Protein AF-A0A433P646-F1 (afdb_monomer)

InterPro domains:
  IPR001185 Large-conductance mechanosensitive channel [PR01264] (49-63)
  IPR001185 Large-conductance mechanosensitive channel [PR01264] (137-145)
  IPR001185 Large-conductance mechanosensitive channel [PR01264] (146-150)
  IPR001185 Large-conductance mechanosensitive channel [TIGR00220] (46-150)
  IPR019823 Large-conductance mechanosensitive channel, conserved site [PS01327] (56-69)
  IPR036019 Large-conductance mechanosensitive channel MscL [G3DSA:1.10.1200.120] (46-150)
  IPR036019 Large-conductance mechanosensitive channel MscL [SSF81330] (56-150)
  IPR037673 Large-conductance mechanosensitive channel/anditomin synthesis protein L [PF01741] (46-150)
  IPR037673 Large-conductance mechanosensitive channel/anditomin synthesis protein L [PTHR30266] (38-150)

Secondary structure (DSSP, 8-state):
---------PPPHHHHHHHHHHHHHHHHHHHHHHTTSPP------HHHHHHHHHTSHHHHHHHHHHHHHHHHHHHHHHIIIIIIHHHHHHHHSS-GGG--EEEE--SSPSP--SHHHHHHTT-EEE-HHHHHHHHHHHHHHHHHHHHHH-

Mean predicted aligned error: 16.98 Å

Radius of gyration: 41.99 Å; Cα contacts (8 Å, |Δi|>4): 86; chains: 1; bounding box: 77×84×89 Å

pLDDT: mean 72.98, std 12.41, range [49.84, 94.75]

Sequence (150 aa):
MTDGDRPLTSPSETTINNDTNNRLAIAQERMARVSNTAPIKKVEGFWSDFKAFINRGNVIDLAVGVIIGGAFGAITNSAVQDMLMPFVGLATGTQFEEALFVLRNGTPPPPYTTRDQAKEAGAVTVNWGNFIQQIVNFLLISLVLFFVIK

Solvent-accessible surface area (backbone atoms only — not comparable to full-atom values): 8758 Å² total; per-residue (Å²): 141,79,92,82,81,78,80,82,73,71,78,52,68,70,59,54,50,53,54,47,54,53,48,50,54,54,46,50,56,50,48,59,56,57,71,66,58,75,79,80,76,74,78,72,50,71,70,53,56,48,50,58,50,53,69,36,62,76,50,45,56,51,51,51,51,52,54,51,50,52,54,51,48,50,54,44,45,48,50,38,58,71,60,44,41,58,59,50,37,69,75,60,77,56,64,48,53,59,45,58,49,70,80,37,85,25,66,73,69,81,86,62,85,40,67,64,55,31,53,73,23,63,24,48,58,50,51,60,18,41,55,54,42,52,52,51,50,52,53,49,39,54,51,50,52,52,62,74,77,101

Organism: NCBI:txid994334

Foldseek 3Di:
DDDDDPDPPPPPPVVVVVVVVVVVVVVVVVVVVVVPDDDDPPPPDPVNVVVVVCVPPVNVVVVVCVVVVVVVLVVLLCCCVVPVVVVVCVVVVHQLQLPKAFPAAFPPGDDPSHPVSCVVSVTDIDRVSVVVNVVVSVVSSVVVVVVVVD

Structure (mmCIF, N/CA/C/O backbone):
data_AF-A0A433P646-F1
#
_entry.id   AF-A0A433P646-F1
#
loop_
_atom_site.group_PDB
_atom_site.id
_atom_site.type_symbol
_atom_site.label_atom_id
_atom_site.label_alt_id
_atom_site.label_comp_id
_atom_site.label_asym_id
_atom_site.label_entity_id
_atom_site.label_seq_id
_atom_site.pdbx_PDB_ins_code
_atom_site.Cartn_x
_atom_site.Cartn_y
_atom_site.Cartn_z
_atom_site.occupancy
_atom_site.B_iso_or_equiv
_atom_site.auth_seq_id
_atom_site.auth_comp_id
_atom_site.auth_asym_id
_atom_site.auth_atom_id
_atom_site.pdbx_PDB_model_num
ATOM 1 N N . MET A 1 1 ? 49.760 62.224 -54.459 1.00 57.38 1 MET A N 1
ATOM 2 C CA . MET A 1 1 ? 48.697 61.276 -54.056 1.00 57.38 1 MET A CA 1
ATOM 3 C C . MET A 1 1 ? 47.937 60.945 -55.330 1.00 57.38 1 MET A C 1
ATOM 5 O O . MET A 1 1 ? 47.520 61.892 -55.967 1.00 57.38 1 MET A O 1
ATOM 9 N N . THR A 1 2 ? 47.827 59.734 -55.860 1.00 56.28 2 THR A N 1
ATOM 10 C CA . THR A 1 2 ? 47.766 58.379 -55.295 1.00 56.28 2 THR A CA 1
ATOM 11 C C . THR A 1 2 ? 47.875 57.392 -56.465 1.00 56.28 2 THR A C 1
ATOM 13 O O . THR A 1 2 ? 47.304 57.666 -57.512 1.00 56.28 2 THR A O 1
ATOM 16 N N . ASP A 1 3 ? 48.608 56.298 -56.243 1.00 66.00 3 ASP A N 1
ATOM 17 C CA . ASP A 1 3 ? 48.518 54.963 -56.870 1.00 66.00 3 ASP A CA 1
ATOM 18 C C . ASP A 1 3 ? 48.151 54.889 -58.370 1.00 66.00 3 ASP A C 1
ATOM 20 O O . ASP A 1 3 ? 46.988 54.984 -58.748 1.00 66.00 3 ASP A O 1
ATOM 24 N N . GLY A 1 4 ? 49.152 54.674 -59.229 1.00 60.91 4 GLY A N 1
ATOM 25 C CA . GLY A 1 4 ? 48.959 54.456 -60.663 1.00 60.91 4 GLY A CA 1
ATOM 26 C C . GLY A 1 4 ? 49.948 53.426 -61.193 1.00 60.91 4 GLY A C 1
ATOM 27 O O . GLY A 1 4 ? 51.142 53.701 -61.274 1.00 60.91 4 GLY A O 1
ATOM 28 N N . ASP A 1 5 ? 49.415 52.254 -61.526 1.00 60.75 5 ASP A N 1
ATOM 29 C CA . ASP A 1 5 ? 50.015 51.191 -62.333 1.00 60.75 5 ASP A CA 1
ATOM 30 C C . ASP A 1 5 ? 51.289 50.527 -61.802 1.00 60.75 5 ASP A C 1
ATOM 32 O O . ASP A 1 5 ? 52.379 50.608 -62.371 1.00 60.75 5 ASP A O 1
ATOM 36 N N . ARG A 1 6 ? 51.107 49.694 -60.769 1.00 67.44 6 ARG A N 1
ATOM 37 C CA . ARG A 1 6 ? 51.902 48.462 -60.700 1.00 67.44 6 ARG A CA 1
ATOM 38 C C . ARG A 1 6 ? 51.374 47.525 -61.791 1.00 67.44 6 ARG A C 1
ATOM 40 O O . ARG A 1 6 ? 50.183 47.212 -61.748 1.00 67.44 6 ARG A O 1
ATOM 47 N N . PRO A 1 7 ? 52.197 47.057 -62.745 1.00 59.81 7 PRO A N 1
ATOM 48 C CA . PRO A 1 7 ? 51.744 46.060 -63.700 1.00 59.81 7 PRO A CA 1
ATOM 49 C C . PRO A 1 7 ? 51.276 44.834 -62.917 1.00 59.81 7 PRO A C 1
ATOM 51 O O . PRO A 1 7 ? 52.032 44.268 -62.124 1.00 59.81 7 PRO A O 1
ATOM 54 N N . LEU A 1 8 ? 50.012 44.455 -63.114 1.00 55.06 8 LEU A N 1
ATOM 55 C CA . LEU A 1 8 ? 49.472 43.188 -62.643 1.00 55.06 8 LEU A CA 1
ATOM 56 C C . LEU A 1 8 ? 50.212 42.091 -63.408 1.00 55.06 8 LEU A C 1
ATOM 58 O O . LEU A 1 8 ? 49.787 41.663 -64.480 1.00 55.06 8 LEU A O 1
ATOM 62 N N . THR A 1 9 ? 51.366 41.672 -62.897 1.00 61.75 9 THR A N 1
ATOM 63 C CA . THR A 1 9 ? 52.011 40.461 -63.376 1.00 61.75 9 THR A CA 1
ATOM 64 C C . THR A 1 9 ? 51.074 39.323 -63.010 1.00 61.75 9 THR A C 1
ATOM 66 O O . THR A 1 9 ? 50.967 38.920 -61.851 1.00 61.75 9 THR A O 1
ATOM 69 N N . SER A 1 10 ? 50.316 38.859 -64.007 1.00 62.47 10 SER A N 1
ATOM 70 C CA . SER A 1 10 ? 49.524 37.642 -63.886 1.00 62.47 10 SER A CA 1
ATOM 71 C C . SER A 1 10 ? 50.443 36.565 -63.308 1.00 62.47 10 SER A C 1
ATOM 73 O O . SER A 1 10 ? 51.530 36.365 -63.863 1.00 62.47 10 SER A O 1
ATOM 75 N N . PRO A 1 11 ? 50.070 35.911 -62.194 1.00 62.53 11 PRO A N 1
ATOM 76 C CA . PRO A 1 11 ? 50.898 34.872 -61.607 1.00 62.53 11 PRO A CA 1
ATOM 77 C C . PRO A 1 11 ? 51.226 33.847 -62.693 1.00 62.53 11 PRO A C 1
ATOM 79 O O . PRO A 1 11 ? 50.329 33.383 -63.398 1.00 62.53 11 PRO A O 1
ATOM 82 N N . SER A 1 12 ? 52.513 33.550 -62.881 1.00 63.53 12 SER A N 1
ATOM 83 C CA . SER A 1 12 ? 52.938 32.575 -63.882 1.00 63.53 12 SER A CA 1
ATOM 84 C C . SER A 1 12 ? 52.281 31.224 -63.590 1.00 63.53 12 SER A C 1
ATOM 86 O O . SER A 1 12 ? 52.203 30.800 -62.436 1.00 63.53 12 SER A O 1
ATOM 88 N N . GLU A 1 13 ? 51.810 30.545 -64.635 1.00 60.94 13 GLU A N 1
ATOM 89 C CA . GLU A 1 13 ? 51.068 29.276 -64.563 1.00 60.94 13 GLU A CA 1
ATOM 90 C C . GLU A 1 13 ? 51.807 28.208 -63.731 1.00 60.94 13 GLU A C 1
ATOM 92 O O . GLU A 1 13 ? 51.203 27.461 -62.966 1.00 60.94 13 GLU A O 1
ATOM 97 N N . THR A 1 14 ? 53.143 28.224 -63.758 1.00 60.53 14 THR A N 1
ATOM 98 C CA . THR A 1 14 ? 54.017 27.377 -62.932 1.00 60.53 14 THR A CA 1
ATOM 99 C C . THR A 1 14 ? 53.889 27.641 -61.425 1.00 60.53 14 THR A C 1
ATOM 101 O O . THR A 1 14 ? 53.935 26.700 -60.632 1.00 60.53 14 THR A O 1
ATOM 104 N N . THR A 1 15 ? 53.697 28.898 -61.011 1.00 60.78 15 THR A N 1
ATOM 105 C CA . THR A 1 15 ? 53.471 29.267 -59.600 1.00 60.78 15 THR A CA 1
ATOM 106 C C . THR A 1 15 ? 52.087 28.801 -59.144 1.00 60.78 15 THR A C 1
ATOM 108 O O . THR A 1 15 ? 51.953 28.226 -58.066 1.00 60.78 15 THR A O 1
ATOM 111 N N . ILE A 1 16 ? 51.073 28.942 -60.008 1.00 62.09 16 ILE A N 1
ATOM 112 C CA . ILE A 1 16 ? 49.706 28.473 -59.731 1.00 62.09 16 ILE A CA 1
ATOM 113 C C . ILE A 1 16 ? 49.651 26.943 -59.615 1.00 62.09 16 ILE A C 1
ATOM 115 O O . ILE A 1 16 ? 48.986 26.419 -58.719 1.00 62.09 16 ILE A O 1
ATOM 119 N N . ASN A 1 17 ? 50.382 26.215 -60.461 1.00 65.31 17 ASN A N 1
ATOM 120 C CA . ASN A 1 17 ? 50.405 24.751 -60.439 1.00 65.31 17 ASN A CA 1
ATOM 121 C C . ASN A 1 17 ? 51.094 24.195 -59.183 1.00 65.31 17 ASN A C 1
ATOM 123 O O . ASN A 1 17 ? 50.578 23.265 -58.563 1.00 65.31 17 ASN A O 1
ATOM 127 N N . ASN A 1 18 ? 52.209 24.792 -58.752 1.00 70.69 18 ASN A N 1
ATOM 128 C CA . ASN A 1 18 ? 52.907 24.368 -57.533 1.00 70.69 18 ASN A CA 1
ATOM 129 C C . ASN A 1 18 ? 52.094 24.658 -56.262 1.00 70.69 18 ASN A C 1
ATOM 131 O O . ASN A 1 18 ? 52.002 23.797 -55.383 1.00 70.69 18 ASN A O 1
ATOM 135 N N . ASP A 1 19 ? 51.438 25.818 -56.191 1.00 75.50 19 ASP A N 1
ATOM 136 C CA . ASP A 1 19 ? 50.545 26.155 -55.080 1.00 75.50 19 ASP A CA 1
ATOM 137 C C . ASP A 1 19 ? 49.304 25.262 -55.057 1.00 75.50 19 ASP A C 1
ATOM 139 O O . ASP A 1 19 ? 48.850 24.855 -53.987 1.00 75.50 19 ASP A O 1
ATOM 143 N N . THR A 1 20 ? 48.770 24.906 -56.227 1.00 73.94 20 THR A N 1
ATOM 144 C CA . THR A 1 20 ? 47.624 23.997 -56.335 1.00 73.94 20 THR A CA 1
ATOM 145 C C . THR A 1 20 ? 48.004 22.594 -55.870 1.00 73.94 20 THR A C 1
ATOM 147 O O . THR A 1 20 ? 47.316 22.035 -55.020 1.00 73.94 20 THR A O 1
ATOM 150 N N . ASN A 1 21 ? 49.141 22.054 -56.309 1.00 74.75 21 ASN A N 1
ATOM 151 C CA . ASN A 1 21 ? 49.621 20.735 -55.886 1.00 74.75 21 ASN A CA 1
ATOM 152 C C . ASN A 1 21 ? 49.906 20.668 -54.374 1.00 74.75 21 ASN A C 1
ATOM 154 O O . ASN A 1 21 ? 49.483 19.720 -53.709 1.00 74.75 21 ASN A O 1
ATOM 158 N N . ASN A 1 22 ? 50.528 21.704 -53.800 1.00 81.31 22 ASN A N 1
ATOM 159 C CA . ASN A 1 22 ? 50.757 21.787 -52.352 1.00 81.31 22 ASN A CA 1
ATOM 160 C C . ASN A 1 22 ? 49.446 21.900 -51.564 1.00 81.31 22 ASN A C 1
ATOM 162 O O . ASN A 1 22 ? 49.279 21.261 -50.524 1.00 81.31 22 ASN A O 1
ATOM 166 N N . ARG A 1 23 ? 48.476 22.672 -52.063 1.00 78.06 23 ARG A N 1
ATOM 167 C CA . ARG A 1 23 ? 47.153 22.796 -51.436 1.00 78.06 23 ARG A CA 1
ATOM 168 C C . ARG A 1 23 ? 46.349 21.508 -51.507 1.00 78.06 23 ARG A C 1
ATOM 170 O O . ARG A 1 23 ? 45.662 21.196 -50.540 1.00 78.06 23 ARG A O 1
ATOM 177 N N . LEU A 1 24 ? 46.454 20.754 -52.598 1.00 77.12 24 LEU A N 1
ATOM 178 C CA . LEU A 1 24 ? 45.801 19.454 -52.748 1.00 77.12 24 LEU A CA 1
ATOM 179 C C . LEU A 1 24 ? 46.393 18.420 -51.784 1.00 77.12 24 LEU A C 1
ATOM 181 O O . LEU A 1 24 ? 45.629 17.720 -51.124 1.00 77.12 24 LEU A O 1
ATOM 185 N N . ALA A 1 25 ? 47.717 18.391 -51.611 1.00 80.94 25 ALA A N 1
ATOM 186 C CA . ALA A 1 25 ? 48.371 17.526 -50.628 1.00 80.94 25 ALA A CA 1
ATOM 187 C C . ALA A 1 25 ? 47.949 17.868 -49.185 1.00 80.94 25 ALA A C 1
ATOM 189 O O . ALA A 1 25 ? 47.540 16.991 -48.422 1.00 80.94 25 ALA A O 1
ATOM 190 N N . ILE A 1 26 ? 47.943 19.158 -48.831 1.00 81.19 26 ILE A N 1
ATOM 191 C CA . ILE A 1 26 ? 47.500 19.628 -47.507 1.00 81.19 26 ILE A CA 1
ATOM 192 C C . ILE A 1 26 ? 46.002 19.355 -47.297 1.00 81.19 26 ILE A C 1
ATOM 194 O O . ILE A 1 26 ? 45.574 19.016 -46.193 1.00 81.19 26 ILE A O 1
ATOM 198 N N . ALA A 1 27 ? 45.181 19.494 -48.340 1.00 80.12 27 ALA A N 1
ATOM 199 C CA . ALA A 1 27 ? 43.753 19.202 -48.277 1.00 80.12 27 ALA A CA 1
ATOM 200 C C . ALA A 1 27 ? 43.490 17.702 -48.096 1.00 80.12 27 ALA A C 1
ATOM 202 O O . ALA A 1 27 ? 42.643 17.342 -47.285 1.00 80.12 27 ALA A O 1
ATOM 203 N N . GLN A 1 28 ? 44.231 16.831 -48.783 1.00 78.81 28 GLN A N 1
ATOM 204 C CA . GLN A 1 28 ? 44.139 15.378 -48.618 1.00 78.81 28 GLN A CA 1
ATOM 205 C C . GLN A 1 28 ? 44.555 14.937 -47.212 1.00 78.81 28 GLN A C 1
ATOM 207 O O . GLN A 1 28 ? 43.866 14.123 -46.597 1.00 78.81 28 GLN A O 1
ATOM 212 N N . GLU A 1 29 ? 45.609 15.530 -46.651 1.00 81.00 29 GLU A N 1
ATOM 213 C CA . GLU A 1 29 ? 46.029 15.259 -45.273 1.00 81.00 29 GLU A CA 1
ATOM 214 C C . GLU A 1 29 ? 44.961 15.700 -44.260 1.00 81.00 29 GLU A C 1
ATOM 216 O O . GLU A 1 29 ? 44.637 14.979 -43.312 1.00 81.00 29 GLU A O 1
ATOM 221 N N . ARG A 1 30 ? 44.348 16.867 -44.487 1.00 75.50 30 ARG A N 1
ATOM 222 C CA . ARG A 1 30 ? 43.226 17.351 -43.673 1.00 75.50 30 ARG A CA 1
ATOM 223 C C . ARG A 1 30 ? 41.999 16.458 -43.818 1.00 75.50 30 ARG A C 1
ATOM 225 O O . ARG A 1 30 ? 41.359 16.169 -42.815 1.00 75.50 30 ARG A O 1
ATOM 232 N N . MET A 1 31 ? 41.698 15.972 -45.020 1.00 76.69 31 MET A N 1
ATOM 233 C CA . MET A 1 31 ? 40.583 15.055 -45.266 1.00 76.69 31 MET A CA 1
ATOM 234 C C . MET A 1 31 ? 40.793 13.695 -44.591 1.00 76.69 31 MET A C 1
ATOM 236 O O . MET A 1 31 ? 39.861 13.177 -43.982 1.00 76.69 31 MET A O 1
ATOM 240 N N . ALA A 1 32 ? 42.015 13.157 -44.598 1.00 76.81 32 ALA A N 1
ATOM 241 C CA . ALA A 1 32 ? 42.349 11.934 -43.868 1.00 76.81 32 ALA A CA 1
ATOM 242 C C . ALA A 1 32 ? 42.201 12.109 -42.344 1.00 76.81 32 ALA A C 1
ATOM 244 O O . ALA A 1 32 ? 41.713 11.213 -41.656 1.00 76.81 32 ALA A O 1
ATOM 245 N N . ARG A 1 33 ? 42.550 13.289 -41.809 1.00 72.38 33 ARG A N 1
ATOM 246 C CA . ARG A 1 33 ? 42.348 13.623 -40.387 1.00 72.38 33 ARG A CA 1
ATOM 247 C C . ARG A 1 33 ? 40.872 13.841 -40.034 1.00 72.38 33 ARG A C 1
ATOM 249 O O . ARG A 1 33 ? 40.456 13.456 -38.947 1.00 72.38 33 ARG A O 1
ATOM 256 N N . VAL A 1 34 ? 40.078 14.406 -40.944 1.00 68.88 34 VAL A N 1
ATOM 257 C CA . VAL A 1 34 ? 38.628 14.603 -40.763 1.00 68.88 34 VAL A CA 1
ATOM 258 C C . VAL A 1 34 ? 37.861 13.283 -40.890 1.00 68.88 34 VAL A C 1
ATOM 260 O O . VAL A 1 34 ? 36.901 13.072 -40.164 1.00 68.88 34 VAL A O 1
ATOM 263 N N . SER A 1 35 ? 38.311 12.333 -41.712 1.00 69.50 35 SER A N 1
ATOM 264 C CA . SER A 1 35 ? 37.709 10.991 -41.749 1.00 69.50 35 SER A CA 1
ATOM 265 C C . SER A 1 35 ? 37.860 10.222 -40.427 1.00 69.50 35 SER A C 1
ATOM 267 O O . SER A 1 35 ? 37.119 9.268 -40.207 1.00 69.50 35 SER A O 1
ATOM 269 N N . ASN A 1 36 ? 38.799 10.613 -39.556 1.00 66.56 36 ASN A N 1
ATOM 270 C CA . ASN A 1 36 ? 39.047 9.966 -38.265 1.00 66.56 36 ASN A CA 1
ATOM 271 C C . ASN A 1 36 ? 38.392 10.695 -37.073 1.00 66.56 36 ASN A C 1
ATOM 273 O O . ASN A 1 36 ? 38.714 10.413 -35.918 1.00 66.56 36 ASN A O 1
ATOM 277 N N . THR A 1 37 ? 37.474 11.643 -37.308 1.00 70.00 37 THR A N 1
ATOM 278 C CA . THR A 1 37 ? 36.625 12.152 -36.220 1.00 70.00 37 THR A CA 1
ATOM 279 C C . THR A 1 37 ? 35.587 11.097 -35.842 1.00 70.00 37 THR A C 1
ATOM 281 O O . THR A 1 37 ? 34.825 10.639 -36.690 1.00 70.00 37 THR A O 1
ATOM 284 N N . ALA A 1 38 ? 35.594 10.704 -34.566 1.00 70.69 38 ALA A N 1
ATOM 285 C CA . ALA A 1 38 ? 34.739 9.673 -33.985 1.00 70.69 38 ALA A CA 1
ATOM 286 C C . ALA A 1 38 ? 33.254 9.830 -34.380 1.00 70.69 38 ALA A C 1
ATOM 288 O O . ALA A 1 38 ? 32.767 10.961 -34.476 1.00 70.69 38 ALA A O 1
ATOM 289 N N . PRO A 1 39 ? 32.508 8.722 -34.565 1.00 69.44 39 PRO A N 1
ATOM 290 C CA . PRO A 1 39 ? 31.081 8.796 -34.848 1.00 69.44 39 PRO A CA 1
ATOM 291 C C . PRO A 1 39 ? 30.375 9.567 -33.727 1.00 69.44 39 PRO A C 1
ATOM 293 O O . PRO A 1 39 ? 30.571 9.276 -32.546 1.00 69.44 39 PRO A O 1
ATOM 296 N N . ILE A 1 40 ? 29.557 10.558 -34.096 1.00 65.94 40 ILE A N 1
ATOM 297 C CA . ILE A 1 40 ? 28.711 11.306 -33.160 1.00 65.94 40 ILE A CA 1
ATOM 298 C C . ILE A 1 40 ? 27.878 10.279 -32.384 1.00 65.94 40 ILE A C 1
ATOM 300 O O . ILE A 1 40 ? 27.011 9.620 -32.962 1.00 65.94 40 ILE A O 1
ATOM 304 N N . LYS A 1 41 ? 28.164 10.107 -31.085 1.00 66.56 41 LYS A N 1
ATOM 305 C CA . LYS A 1 41 ? 27.399 9.227 -30.194 1.00 66.56 41 LYS A CA 1
ATOM 306 C C . LYS A 1 41 ? 25.944 9.681 -30.264 1.00 66.56 41 LYS A C 1
ATOM 308 O O . LYS A 1 41 ? 25.617 10.765 -29.784 1.00 66.56 41 LYS A O 1
ATOM 313 N N . LYS A 1 42 ? 25.087 8.878 -30.903 1.00 69.50 42 LYS A N 1
ATOM 314 C CA . LYS A 1 42 ? 23.639 9.097 -30.918 1.00 69.50 42 LYS A CA 1
ATOM 315 C C . LYS A 1 42 ? 23.229 9.265 -29.461 1.00 69.50 42 LYS A C 1
ATOM 317 O O . LYS A 1 42 ? 23.486 8.370 -28.660 1.00 69.50 42 LYS A O 1
ATOM 322 N N . VAL A 1 43 ? 22.682 10.428 -29.111 1.00 67.44 43 VAL A N 1
ATOM 323 C CA . VAL A 1 43 ? 22.091 10.627 -27.789 1.00 67.44 43 VAL A CA 1
ATOM 324 C C . VAL A 1 43 ? 20.958 9.616 -27.723 1.00 67.44 43 VAL A C 1
ATOM 326 O O . VAL A 1 43 ? 19.937 9.768 -28.396 1.00 67.44 43 VAL A O 1
ATOM 329 N N . GLU A 1 44 ? 21.199 8.502 -27.042 1.00 68.88 44 GLU A N 1
ATOM 330 C CA . GLU A 1 44 ? 20.155 7.533 -26.792 1.00 68.88 44 GLU A CA 1
ATOM 331 C C . GLU A 1 44 ? 19.087 8.266 -25.980 1.00 68.88 44 GLU A C 1
ATOM 333 O O . GLU A 1 44 ? 19.383 8.908 -24.977 1.00 68.88 44 GLU A O 1
ATOM 338 N N . GLY A 1 45 ? 17.862 8.322 -26.503 1.00 84.06 45 GLY A N 1
ATOM 339 C CA . GLY A 1 45 ? 16.794 9.060 -25.838 1.00 84.06 45 GLY A CA 1
ATOM 340 C C . GLY A 1 45 ? 16.472 8.434 -24.481 1.00 84.06 45 GLY A C 1
ATOM 341 O O . GLY A 1 45 ? 16.716 7.246 -24.278 1.00 84.06 45 GLY A O 1
ATOM 342 N N . PHE A 1 46 ? 15.830 9.202 -23.598 1.00 87.50 46 PHE A N 1
ATOM 343 C CA . PHE A 1 46 ? 15.385 8.763 -22.266 1.00 87.50 46 PHE A CA 1
ATOM 344 C C . PHE A 1 46 ? 14.733 7.366 -22.251 1.00 87.50 46 PHE A C 1
ATOM 346 O O . PHE A 1 46 ? 14.958 6.582 -21.338 1.00 87.50 46 PHE A O 1
ATOM 353 N N . TRP A 1 47 ? 13.967 7.014 -23.289 1.00 88.38 47 TRP A N 1
ATOM 354 C CA . TRP A 1 47 ? 13.347 5.692 -23.437 1.00 88.38 47 TRP A CA 1
ATOM 355 C C . TRP A 1 47 ? 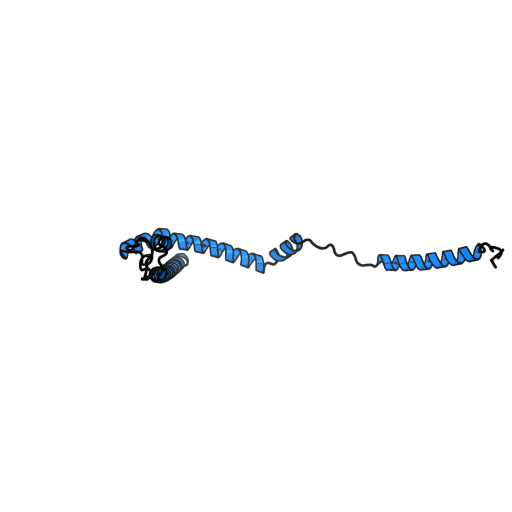14.344 4.529 -23.572 1.00 88.38 47 TRP A C 1
ATOM 357 O O . TRP A 1 47 ? 14.064 3.436 -23.082 1.00 88.38 47 TRP A O 1
ATOM 367 N N . SER A 1 48 ? 15.494 4.746 -24.216 1.00 87.56 48 SER A N 1
ATOM 368 C CA . SER A 1 48 ? 16.574 3.752 -24.307 1.00 87.56 48 SER A CA 1
ATOM 369 C C . SER A 1 48 ? 17.227 3.552 -22.943 1.00 87.56 48 SER A C 1
ATOM 371 O O . SER A 1 48 ? 17.341 2.421 -22.476 1.00 87.56 48 SER A O 1
ATOM 373 N N . ASP A 1 49 ? 17.543 4.654 -22.257 1.00 85.38 49 ASP A N 1
ATOM 374 C CA . ASP A 1 49 ? 18.136 4.634 -20.918 1.00 85.38 49 ASP A CA 1
ATOM 375 C C . ASP A 1 49 ? 17.192 4.003 -19.889 1.00 85.38 49 ASP A C 1
ATOM 377 O O . ASP A 1 49 ? 17.616 3.211 -19.048 1.00 85.38 49 ASP A O 1
ATOM 381 N N . PHE A 1 50 ? 15.892 4.284 -19.985 1.00 87.50 50 PHE A N 1
ATOM 382 C CA . PHE A 1 50 ? 14.867 3.679 -19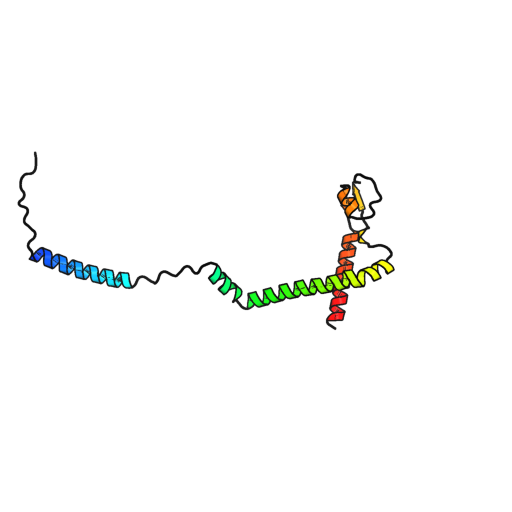.142 1.00 87.50 50 PHE A CA 1
ATOM 383 C C . PHE A 1 50 ? 14.725 2.175 -19.401 1.00 87.50 50 PHE A C 1
ATOM 385 O O . PHE A 1 50 ? 14.668 1.388 -18.456 1.00 87.50 50 PHE A O 1
ATOM 392 N N . LYS A 1 51 ? 14.742 1.746 -20.671 1.00 87.44 51 LYS A N 1
ATOM 393 C CA . LYS A 1 51 ? 14.754 0.318 -21.021 1.00 87.44 51 LYS A CA 1
ATOM 394 C C . LYS A 1 51 ? 16.018 -0.365 -20.497 1.00 87.44 51 LYS A C 1
ATOM 396 O O . LYS A 1 51 ? 15.930 -1.448 -19.927 1.00 87.44 51 LYS A O 1
ATOM 401 N N . ALA A 1 52 ? 17.179 0.274 -20.632 1.00 85.81 52 ALA A N 1
ATOM 402 C CA . ALA A 1 52 ? 18.441 -0.216 -20.086 1.00 85.81 52 ALA A CA 1
ATOM 403 C C . ALA A 1 52 ? 18.440 -0.258 -18.547 1.00 85.81 52 ALA A C 1
ATOM 405 O O . ALA A 1 52 ? 19.073 -1.133 -17.961 1.00 85.81 52 ALA A O 1
ATOM 406 N N . PHE A 1 53 ? 17.722 0.653 -17.887 1.00 85.81 53 PHE A N 1
ATOM 407 C CA . PHE A 1 53 ? 17.543 0.680 -16.437 1.00 85.81 53 PHE A CA 1
ATOM 408 C C . PHE A 1 53 ? 16.629 -0.441 -15.938 1.00 85.81 53 PHE A C 1
ATOM 410 O O . PHE A 1 53 ? 17.021 -1.156 -15.020 1.00 85.81 53 PHE A O 1
ATOM 417 N N . ILE A 1 54 ? 15.459 -0.638 -16.556 1.00 86.38 54 ILE A N 1
ATOM 418 C CA . ILE A 1 54 ? 14.552 -1.741 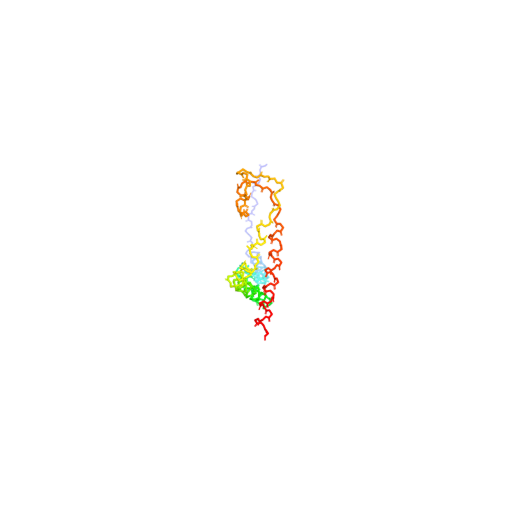-16.206 1.00 86.38 54 ILE A CA 1
ATOM 419 C C . ILE A 1 54 ? 15.221 -3.081 -16.494 1.00 86.38 54 ILE A C 1
ATOM 421 O O . ILE A 1 54 ? 15.165 -3.970 -15.663 1.00 86.38 54 ILE A O 1
ATOM 425 N N . ASN A 1 55 ? 15.937 -3.226 -17.609 1.00 88.00 55 ASN A N 1
ATOM 426 C CA . ASN A 1 55 ? 16.628 -4.478 -17.935 1.00 88.00 55 ASN A CA 1
ATOM 427 C C . ASN A 1 55 ? 17.735 -4.866 -16.934 1.00 88.00 55 ASN A C 1
ATOM 429 O O . ASN A 1 55 ? 18.308 -5.951 -17.045 1.00 88.00 55 ASN A O 1
ATOM 433 N N . ARG A 1 56 ? 18.052 -4.017 -15.949 1.00 84.62 56 ARG A N 1
ATOM 434 C CA . ARG A 1 56 ? 18.865 -4.422 -14.800 1.00 84.62 56 ARG A CA 1
ATOM 435 C C . ARG A 1 56 ? 18.037 -5.403 -13.967 1.00 84.62 56 ARG A C 1
ATOM 437 O O . ARG A 1 56 ? 17.113 -4.986 -13.280 1.00 84.62 56 ARG A O 1
ATOM 444 N N . GLY A 1 57 ? 18.394 -6.690 -13.990 1.00 81.62 57 GLY A N 1
ATOM 445 C CA . GLY A 1 57 ? 17.648 -7.760 -13.300 1.00 81.62 57 GLY A CA 1
ATOM 446 C C . GLY A 1 57 ? 17.291 -7.445 -11.838 1.00 81.62 57 GLY A C 1
ATOM 447 O O . GLY A 1 57 ? 16.146 -7.605 -11.439 1.00 81.62 57 GLY A O 1
ATOM 448 N N . ASN A 1 58 ? 18.214 -6.836 -11.083 1.00 88.31 58 ASN A N 1
ATOM 449 C CA . ASN A 1 58 ? 17.978 -6.411 -9.695 1.00 88.31 58 ASN A CA 1
ATOM 450 C C . ASN A 1 58 ? 16.810 -5.411 -9.518 1.00 88.31 58 ASN A C 1
ATOM 452 O O . ASN A 1 58 ? 16.221 -5.337 -8.445 1.00 88.31 58 ASN A O 1
ATOM 456 N N . VAL A 1 59 ? 16.480 -4.615 -10.541 1.00 88.81 59 VAL A N 1
ATOM 457 C CA . VAL A 1 59 ? 15.377 -3.638 -10.497 1.00 88.81 59 VAL A CA 1
ATOM 458 C C . VAL A 1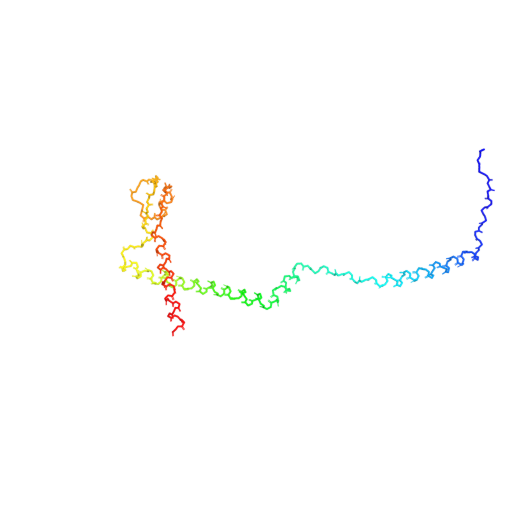 59 ? 14.038 -4.315 -10.776 1.00 88.81 59 VAL A C 1
ATOM 460 O O . VAL A 1 59 ? 13.060 -4.008 -10.098 1.00 88.81 59 VAL A O 1
ATOM 463 N N . ILE A 1 60 ? 13.991 -5.243 -11.738 1.00 90.75 60 ILE A N 1
ATOM 464 C CA . ILE A 1 60 ? 12.767 -5.995 -12.055 1.00 90.75 60 ILE A CA 1
ATOM 465 C C . ILE A 1 60 ? 12.365 -6.862 -10.867 1.00 90.75 60 ILE A C 1
ATOM 467 O O . ILE A 1 60 ? 11.212 -6.801 -10.449 1.00 90.75 60 ILE A O 1
ATOM 471 N N . ASP A 1 61 ? 13.307 -7.598 -10.279 1.00 90.31 61 ASP A N 1
ATOM 472 C CA . ASP A 1 61 ? 13.009 -8.503 -9.165 1.00 90.31 61 ASP A CA 1
ATOM 473 C C . ASP A 1 61 ? 12.521 -7.732 -7.929 1.00 90.31 61 ASP A C 1
ATOM 475 O O . ASP A 1 61 ? 11.551 -8.127 -7.277 1.00 90.31 61 ASP A O 1
ATOM 479 N N . LEU A 1 62 ? 13.121 -6.568 -7.655 1.00 92.88 62 LEU A N 1
ATOM 480 C CA . LEU A 1 62 ? 12.664 -5.666 -6.599 1.00 92.88 62 LEU A CA 1
ATOM 481 C C . LEU A 1 62 ? 11.268 -5.095 -6.898 1.00 92.88 62 LEU A C 1
ATOM 483 O O . LEU A 1 62 ? 10.411 -5.079 -6.015 1.00 92.88 62 LEU A O 1
ATOM 487 N N . ALA A 1 63 ? 11.013 -4.655 -8.132 1.00 90.38 63 ALA A N 1
ATOM 488 C CA . ALA A 1 63 ? 9.714 -4.113 -8.526 1.00 90.38 63 ALA A CA 1
ATOM 489 C C . ALA A 1 63 ? 8.601 -5.164 -8.409 1.00 90.38 63 ALA A C 1
ATOM 491 O O . ALA A 1 63 ? 7.540 -4.880 -7.852 1.00 90.38 63 ALA A O 1
ATOM 492 N N . VAL A 1 64 ? 8.855 -6.390 -8.872 1.00 92.69 64 VAL A N 1
ATOM 493 C CA . VAL A 1 64 ? 7.913 -7.510 -8.765 1.00 92.69 64 VAL A CA 1
ATOM 494 C C . VAL A 1 64 ? 7.646 -7.849 -7.297 1.00 92.69 64 VAL A C 1
ATOM 496 O O . VAL A 1 64 ? 6.484 -7.974 -6.910 1.00 92.69 64 VAL A O 1
ATOM 499 N N . GLY A 1 65 ? 8.685 -7.913 -6.458 1.00 93.38 65 GLY A N 1
ATOM 500 C CA . GLY A 1 65 ? 8.541 -8.162 -5.021 1.00 93.38 65 GLY A CA 1
ATOM 501 C C . GLY A 1 65 ? 7.678 -7.117 -4.306 1.00 93.38 65 GLY A C 1
ATOM 502 O O . GLY A 1 65 ? 6.814 -7.475 -3.508 1.00 93.38 65 GLY A O 1
ATOM 503 N N . VAL A 1 66 ? 7.847 -5.831 -4.631 1.00 93.50 66 VAL A N 1
ATOM 504 C CA . VAL A 1 66 ? 7.047 -4.739 -4.045 1.00 93.50 66 VAL A CA 1
ATOM 505 C C . VAL A 1 66 ? 5.590 -4.789 -4.513 1.00 93.50 66 VAL A C 1
ATOM 507 O O . VAL A 1 66 ? 4.685 -4.622 -3.696 1.00 93.50 66 VAL A O 1
ATOM 510 N N . ILE A 1 67 ? 5.341 -5.051 -5.800 1.00 94.75 67 ILE A N 1
ATOM 511 C CA . ILE A 1 67 ? 3.978 -5.132 -6.352 1.00 94.75 67 ILE A CA 1
ATOM 512 C C . ILE A 1 67 ? 3.221 -6.316 -5.743 1.00 94.75 67 ILE A C 1
ATOM 514 O O . ILE A 1 67 ? 2.092 -6.150 -5.275 1.00 94.75 67 ILE A O 1
ATOM 518 N N . ILE A 1 68 ? 3.847 -7.497 -5.705 1.00 94.12 68 ILE A N 1
ATOM 519 C CA . ILE A 1 68 ? 3.244 -8.697 -5.113 1.00 94.12 68 ILE A CA 1
ATOM 520 C C . ILE A 1 68 ? 3.057 -8.504 -3.606 1.00 94.12 68 ILE A C 1
ATOM 522 O O . ILE A 1 68 ? 1.988 -8.817 -3.088 1.00 94.12 68 ILE A O 1
ATOM 526 N N . GLY A 1 69 ? 4.044 -7.933 -2.908 1.00 90.94 69 GLY A N 1
ATOM 527 C CA . GLY A 1 69 ? 3.943 -7.627 -1.480 1.00 90.94 69 GLY A CA 1
ATOM 528 C C . GLY A 1 69 ? 2.785 -6.677 -1.160 1.00 90.94 69 GLY A C 1
ATOM 529 O O . GLY A 1 69 ? 2.024 -6.929 -0.227 1.00 90.94 69 GLY A O 1
ATOM 530 N N . GLY A 1 70 ? 2.596 -5.631 -1.970 1.00 92.00 70 GLY A N 1
ATOM 531 C CA . GLY A 1 70 ? 1.474 -4.700 -1.834 1.00 92.00 70 GLY A CA 1
ATOM 532 C C . GLY A 1 70 ? 0.116 -5.362 -2.084 1.00 92.00 70 GLY A C 1
ATOM 533 O O . GLY A 1 70 ? -0.805 -5.201 -1.284 1.00 92.00 70 GLY A O 1
ATOM 534 N N . ALA A 1 71 ? -0.003 -6.155 -3.153 1.00 91.88 71 ALA A N 1
ATOM 535 C CA . ALA A 1 71 ? -1.238 -6.867 -3.481 1.00 91.88 71 ALA A CA 1
ATOM 536 C C . ALA A 1 71 ? -1.603 -7.921 -2.420 1.00 91.88 71 ALA A C 1
ATOM 538 O O . ALA A 1 71 ? -2.753 -8.003 -1.990 1.00 91.88 71 ALA A O 1
ATOM 539 N N . PHE A 1 72 ? -0.624 -8.692 -1.947 1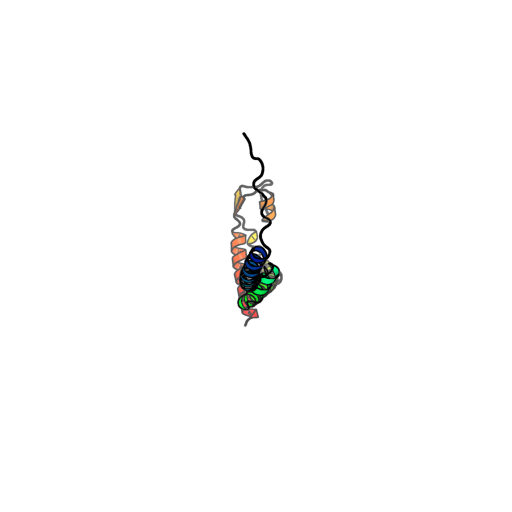.00 87.12 72 PHE A N 1
ATOM 540 C CA . PHE A 1 72 ? -0.824 -9.706 -0.911 1.00 87.12 72 PHE A CA 1
ATOM 541 C C . PHE A 1 72 ? -1.168 -9.089 0.453 1.00 87.12 72 PHE A C 1
ATOM 543 O O . PHE A 1 72 ? -2.045 -9.589 1.165 1.00 87.12 72 PHE A O 1
ATOM 550 N N . GLY A 1 73 ? -0.544 -7.955 0.792 1.00 87.25 73 GLY A N 1
ATOM 551 C CA . GLY A 1 73 ? -0.911 -7.160 1.962 1.00 87.25 73 GLY A CA 1
ATOM 552 C C . GLY A 1 73 ? -2.364 -6.681 1.905 1.00 87.25 73 GLY A C 1
ATOM 553 O O . GLY A 1 73 ? -3.081 -6.803 2.896 1.00 87.25 73 GLY A O 1
ATOM 554 N N . ALA A 1 74 ? -2.832 -6.219 0.740 1.00 88.38 74 ALA A N 1
ATOM 555 C CA . ALA A 1 74 ? -4.220 -5.794 0.551 1.00 88.38 74 ALA A CA 1
ATOM 556 C C . ALA A 1 74 ? -5.223 -6.948 0.730 1.00 88.38 74 ALA A C 1
ATOM 558 O O . ALA A 1 74 ? -6.228 -6.774 1.417 1.00 88.38 74 ALA A O 1
ATOM 559 N N . ILE A 1 75 ? -4.928 -8.133 0.180 1.00 86.69 75 ILE A N 1
ATOM 560 C CA . ILE A 1 75 ? -5.762 -9.337 0.351 1.00 86.69 75 ILE A CA 1
ATOM 561 C C . ILE A 1 75 ? -5.856 -9.717 1.830 1.00 86.69 75 ILE A C 1
ATOM 563 O O . ILE A 1 75 ? -6.946 -9.955 2.345 1.00 86.69 75 ILE A O 1
ATOM 567 N N . THR A 1 76 ? -4.721 -9.735 2.528 1.00 83.62 76 THR A N 1
ATOM 56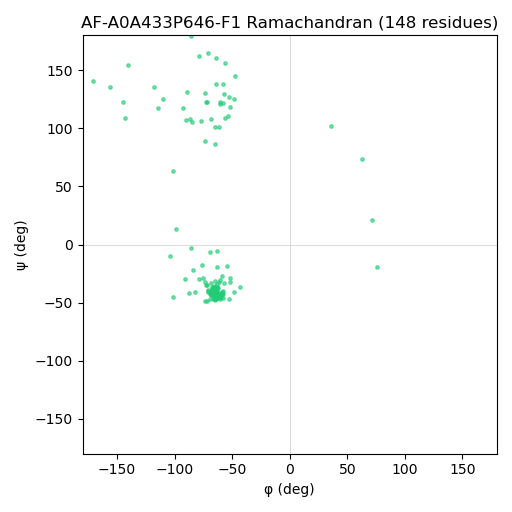8 C CA . THR A 1 76 ? -4.694 -10.090 3.951 1.00 83.62 76 THR A CA 1
ATOM 569 C C . THR A 1 76 ? -5.440 -9.058 4.793 1.00 83.62 76 THR A C 1
ATOM 571 O O . THR A 1 76 ? -6.206 -9.424 5.681 1.00 83.62 76 THR A O 1
ATOM 574 N N . ASN A 1 77 ? -5.264 -7.768 4.496 1.00 84.81 77 ASN A N 1
ATOM 575 C CA . ASN A 1 77 ? -5.981 -6.701 5.183 1.00 84.81 77 ASN A CA 1
ATOM 576 C C . ASN A 1 77 ? -7.499 -6.811 4.975 1.00 84.81 77 ASN A C 1
ATOM 578 O O . ASN A 1 77 ? -8.230 -6.721 5.952 1.00 84.81 77 ASN A O 1
ATOM 582 N N . SER A 1 78 ? -7.975 -7.076 3.753 1.00 85.50 78 SER A N 1
ATOM 583 C CA . SER A 1 78 ? -9.405 -7.308 3.491 1.00 85.50 78 SER A CA 1
ATOM 584 C C . SER A 1 78 ? -9.919 -8.551 4.221 1.00 85.50 78 SER A C 1
ATOM 586 O O . SER A 1 78 ? -10.948 -8.487 4.880 1.00 85.50 78 SER A O 1
ATOM 588 N N . ALA A 1 79 ? -9.170 -9.658 4.238 1.00 82.31 79 ALA A N 1
ATOM 589 C CA . ALA A 1 79 ? -9.569 -10.841 5.004 1.00 82.31 79 ALA A CA 1
ATOM 590 C C . ALA A 1 79 ? -9.724 -10.536 6.507 1.00 82.31 79 ALA A C 1
ATOM 592 O O . ALA A 1 79 ? -10.673 -10.985 7.146 1.00 82.31 79 ALA A O 1
ATOM 593 N N . VAL A 1 80 ? -8.829 -9.735 7.087 1.00 79.75 80 VAL A N 1
ATOM 594 C CA . VAL A 1 80 ? -8.925 -9.357 8.504 1.00 79.75 80 VAL A CA 1
ATOM 595 C C . VAL A 1 80 ? -10.052 -8.353 8.749 1.00 79.75 80 VAL A C 1
ATOM 597 O O . VAL A 1 80 ? -10.861 -8.552 9.654 1.00 79.75 80 VAL A O 1
ATOM 600 N N . GLN A 1 81 ? -10.131 -7.291 7.951 1.00 80.62 81 GLN A N 1
ATOM 601 C CA . GLN A 1 81 ? -11.118 -6.226 8.125 1.00 80.62 81 GLN A CA 1
ATOM 602 C C . GLN A 1 81 ? -12.541 -6.695 7.820 1.00 80.62 81 GLN A C 1
ATOM 604 O O . GLN A 1 81 ? -13.450 -6.402 8.590 1.00 80.62 81 GLN A O 1
ATOM 609 N N . ASP A 1 82 ? -12.730 -7.466 6.755 1.00 80.12 82 ASP A N 1
ATOM 610 C CA . ASP A 1 82 ? -14.059 -7.842 6.277 1.00 80.12 82 ASP A CA 1
ATOM 611 C C . ASP A 1 82 ? -14.546 -9.156 6.893 1.00 80.12 82 ASP A C 1
ATOM 613 O O . ASP A 1 82 ? -15.749 -9.327 7.083 1.00 80.12 82 ASP A O 1
ATOM 617 N N . MET A 1 83 ? -13.642 -10.086 7.238 1.00 80.00 83 MET A N 1
ATOM 618 C CA . MET A 1 83 ? -14.040 -11.364 7.843 1.00 80.00 83 MET A CA 1
ATOM 619 C C . MET A 1 83 ? -13.840 -11.392 9.352 1.00 80.00 83 MET A C 1
ATOM 621 O O . MET A 1 83 ? -14.741 -11.847 10.041 1.00 80.00 83 MET A O 1
ATOM 625 N N . LEU A 1 84 ? -12.708 -10.929 9.898 1.00 75.50 84 LEU A N 1
ATOM 626 C CA . LEU A 1 84 ? -12.428 -11.072 11.337 1.00 75.50 84 LEU A CA 1
ATOM 627 C C . LEU A 1 84 ? -12.992 -9.934 12.185 1.00 75.50 84 LEU A C 1
ATOM 629 O O . LEU A 1 84 ? -13.538 -10.201 13.259 1.00 75.50 84 LEU A O 1
ATOM 633 N N . MET A 1 85 ? -12.894 -8.680 11.736 1.00 74.56 85 MET A N 1
ATOM 634 C CA . MET A 1 85 ? -13.370 -7.552 12.543 1.00 74.56 85 MET A CA 1
ATOM 635 C C . MET A 1 85 ? -14.869 -7.585 12.861 1.00 74.56 85 MET A C 1
ATOM 637 O O . MET A 1 85 ? -15.198 -7.184 13.973 1.00 74.56 85 MET A O 1
ATOM 641 N N . PRO A 1 86 ? -15.786 -8.101 12.019 1.00 74.31 86 PRO A N 1
ATOM 642 C CA . PRO A 1 86 ? -17.177 -8.285 12.432 1.00 74.31 86 PRO A CA 1
ATOM 643 C C . PRO A 1 86 ? -17.318 -9.215 13.646 1.00 74.31 86 PRO A C 1
ATOM 645 O O . PRO A 1 86 ? -18.052 -8.899 14.580 1.00 74.31 86 PRO A O 1
ATOM 648 N N . PHE A 1 87 ? -16.570 -10.323 13.695 1.00 74.94 87 PHE A N 1
ATOM 649 C CA . PHE A 1 87 ? -16.598 -11.244 14.839 1.00 74.94 87 PHE A CA 1
ATOM 650 C C . PHE A 1 87 ? -15.934 -10.647 16.082 1.00 74.94 87 PHE A C 1
ATOM 652 O O . PHE A 1 87 ? -16.441 -10.809 17.191 1.00 74.94 87 PHE A O 1
ATOM 659 N N . VAL A 1 88 ? -14.830 -9.917 15.906 1.00 69.56 88 VAL A N 1
ATOM 660 C CA . VAL A 1 88 ? -14.160 -9.207 17.007 1.00 69.56 88 VAL A CA 1
ATOM 661 C C . VAL A 1 88 ? -15.038 -8.066 17.534 1.00 69.56 88 VAL A C 1
ATOM 663 O O . VAL A 1 88 ? -15.149 -7.890 18.745 1.00 69.56 88 VAL A O 1
ATOM 666 N N . GLY A 1 89 ? -15.714 -7.327 16.656 1.00 67.75 89 GLY A N 1
ATOM 667 C CA . GLY A 1 89 ? -16.641 -6.251 17.009 1.00 67.75 89 GLY A CA 1
ATOM 668 C C . GLY A 1 89 ? -17.842 -6.761 17.802 1.00 67.75 89 GLY A C 1
ATOM 669 O O . GLY A 1 89 ? -18.193 -6.175 18.823 1.00 67.75 89 GLY A O 1
ATOM 670 N N . LEU A 1 90 ? -18.402 -7.911 17.412 1.00 68.00 90 LEU A N 1
ATOM 671 C CA . LEU A 1 90 ? -19.454 -8.584 18.182 1.00 68.00 90 LEU A CA 1
ATOM 672 C C . LEU A 1 90 ? -18.971 -9.054 19.562 1.00 68.00 90 LEU A C 1
ATOM 674 O O . LEU A 1 90 ? -19.724 -8.976 20.528 1.00 68.00 90 LEU A O 1
ATOM 678 N N . ALA A 1 91 ? -17.725 -9.524 19.671 1.00 64.75 91 ALA A N 1
ATOM 679 C CA . ALA A 1 91 ? -17.156 -9.988 20.936 1.00 64.75 91 ALA A CA 1
ATOM 680 C C . ALA A 1 91 ? -16.763 -8.845 21.890 1.00 64.75 91 ALA A C 1
ATOM 682 O O . ALA A 1 91 ? -16.779 -9.032 23.106 1.00 64.75 91 ALA A O 1
ATOM 683 N N . THR A 1 92 ? -16.407 -7.675 21.353 1.00 61.72 92 THR A N 1
ATOM 684 C CA . THR A 1 92 ? -15.846 -6.558 22.136 1.00 61.72 92 THR A CA 1
ATOM 685 C C . THR A 1 92 ? -16.859 -5.433 22.385 1.00 61.72 92 THR A C 1
ATOM 687 O O . THR A 1 92 ? -16.614 -4.559 23.211 1.00 61.72 92 THR A O 1
ATOM 690 N N . GLY A 1 93 ? -18.027 -5.467 21.732 1.00 53.12 93 GLY A N 1
ATOM 691 C CA . GLY A 1 93 ? -19.179 -4.604 22.024 1.00 53.12 93 GLY A CA 1
ATOM 692 C C . GLY A 1 93 ? -19.072 -3.158 21.529 1.00 53.12 93 GLY A C 1
ATOM 693 O O . GLY A 1 93 ? -20.102 -2.511 21.373 1.00 53.12 93 GLY A O 1
ATOM 694 N N . THR A 1 94 ? -17.871 -2.663 21.234 1.00 54.53 94 THR A N 1
ATOM 695 C CA . THR A 1 94 ? -17.610 -1.350 20.632 1.00 54.53 94 THR A CA 1
ATOM 696 C C . THR A 1 94 ? -16.257 -1.370 19.918 1.00 54.53 94 THR A C 1
ATOM 698 O O . THR A 1 94 ? -15.267 -1.874 20.453 1.00 54.53 94 THR A O 1
ATOM 701 N N . GLN A 1 95 ? -16.182 -0.820 18.701 1.00 57.81 95 GLN A N 1
ATOM 702 C CA . GLN A 1 95 ? -14.904 -0.539 18.051 1.00 57.81 95 GLN A CA 1
ATOM 703 C C . GLN A 1 95 ? -14.123 0.446 18.927 1.00 57.81 95 GLN A C 1
ATOM 705 O O . GLN A 1 95 ? -14.577 1.562 19.188 1.00 57.81 95 GLN A O 1
ATOM 710 N N . PHE A 1 96 ? -12.910 0.071 19.337 1.00 54.78 96 PHE A N 1
ATOM 711 C CA . PHE A 1 96 ? -12.014 0.971 20.067 1.00 54.78 96 PHE A CA 1
ATOM 712 C C . PHE A 1 96 ? -11.769 2.285 19.313 1.00 54.78 96 PHE A C 1
ATOM 714 O O . PHE A 1 96 ? -11.383 3.264 19.937 1.00 54.78 96 PHE A O 1
ATOM 721 N N . GLU A 1 97 ? -12.029 2.345 18.001 1.00 54.88 97 GLU A N 1
ATOM 722 C CA . GLU A 1 97 ? -11.976 3.556 17.174 1.00 54.88 97 GLU A CA 1
ATOM 723 C C . GLU A 1 97 ? -12.770 4.743 17.717 1.00 54.88 97 GLU A C 1
ATOM 725 O O . GLU A 1 97 ? -12.360 5.878 17.472 1.00 54.88 97 GLU A O 1
ATOM 730 N N . GLU A 1 98 ? -13.845 4.516 18.471 1.00 54.06 98 GLU A N 1
ATOM 731 C CA . GLU A 1 98 ? -14.690 5.585 19.018 1.00 54.06 98 GLU A CA 1
ATOM 732 C C . GLU A 1 98 ? -14.185 6.145 20.359 1.00 54.06 98 GLU A C 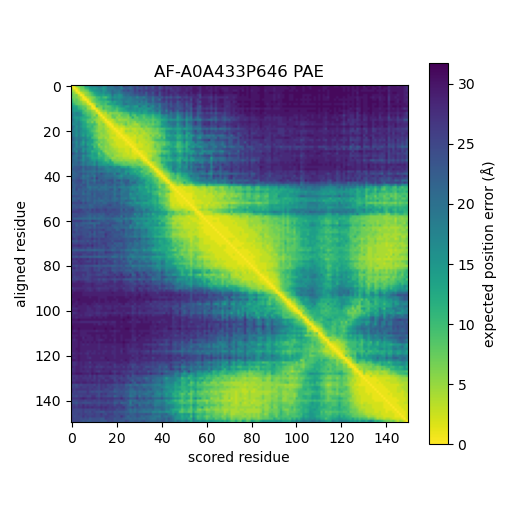1
ATOM 734 O O . GLU A 1 98 ? -14.730 7.123 20.873 1.00 54.06 98 GLU A O 1
ATOM 739 N N . ALA A 1 99 ? -13.100 5.596 20.921 1.00 56.75 99 ALA A N 1
ATOM 740 C CA . ALA A 1 99 ? -12.447 6.175 22.092 1.00 56.75 99 ALA A CA 1
ATOM 741 C C . ALA A 1 99 ? -11.663 7.439 21.693 1.00 56.75 99 ALA A C 1
ATOM 743 O O . ALA A 1 99 ? -10.475 7.407 21.338 1.00 56.75 99 ALA A O 1
ATOM 744 N N . LEU A 1 100 ? -12.365 8.571 21.736 1.00 58.06 100 LEU A N 1
ATOM 745 C CA . LEU A 1 100 ? -11.857 9.902 21.418 1.00 58.06 100 LEU A CA 1
ATOM 746 C C . LEU A 1 100 ? -11.775 10.733 22.697 1.00 58.06 100 LEU A C 1
ATOM 748 O O . LEU A 1 100 ? -12.767 10.915 23.399 1.00 58.06 100 LEU A O 1
ATOM 752 N N . PHE A 1 101 ? -10.600 11.286 22.986 1.00 54.91 101 PHE A N 1
ATOM 753 C CA . PHE A 1 101 ? -10.461 12.315 24.009 1.00 54.91 101 PHE A CA 1
ATOM 754 C C . PHE A 1 101 ? -10.649 13.682 23.346 1.00 54.91 101 PHE A C 1
ATOM 756 O O . PHE A 1 101 ? -9.799 14.127 22.571 1.00 54.91 101 PHE A O 1
ATOM 763 N N . VAL A 1 102 ? -11.782 14.340 23.594 1.00 56.62 102 VAL A N 1
ATOM 764 C CA . VAL A 1 102 ? -12.082 15.663 23.028 1.00 56.62 102 VAL A CA 1
ATOM 765 C C . VAL A 1 102 ? -11.293 16.725 23.800 1.00 56.62 102 VAL A C 1
ATOM 767 O O . VAL A 1 102 ? -11.625 17.041 24.937 1.00 56.62 102 VAL A O 1
ATOM 770 N N . LEU A 1 103 ? -10.239 17.282 23.192 1.00 58.56 103 LEU A N 1
ATOM 771 C CA . LEU A 1 103 ? -9.459 18.389 23.767 1.00 58.56 103 LEU A CA 1
ATOM 772 C C . LEU A 1 103 ? -10.161 19.738 23.584 1.00 58.56 103 LEU A C 1
ATOM 774 O O . LEU A 1 103 ? -9.989 20.650 24.390 1.00 58.56 103 LEU A O 1
ATOM 778 N N . ARG A 1 104 ? -10.944 19.876 22.510 1.00 49.84 104 ARG A N 1
ATOM 779 C CA . ARG A 1 104 ? -11.748 21.063 22.214 1.00 49.84 104 ARG A CA 1
ATOM 780 C C . ARG A 1 104 ? -13.045 20.630 21.548 1.00 49.84 104 ARG A C 1
ATOM 782 O O . ARG A 1 104 ? -12.993 19.986 20.506 1.00 49.84 104 ARG A O 1
ATOM 789 N N . ASN A 1 105 ? -14.179 20.993 22.144 1.00 52.97 105 ASN A N 1
ATOM 790 C CA . ASN A 1 105 ? -15.497 20.705 21.580 1.00 52.97 105 ASN A CA 1
ATOM 791 C C . ASN A 1 105 ? -15.688 21.442 20.248 1.00 52.97 105 ASN A C 1
ATOM 793 O O . ASN A 1 105 ? -15.305 22.608 20.115 1.00 52.97 105 ASN A O 1
ATOM 797 N N . GLY A 1 106 ? -16.269 20.738 19.283 1.00 54.56 106 GLY A N 1
ATOM 798 C CA . GLY A 1 106 ? -16.742 21.294 18.027 1.00 54.56 106 GLY A CA 1
ATOM 799 C C . GLY A 1 106 ? -18.159 21.858 18.154 1.00 54.56 106 GLY A C 1
ATOM 800 O O . GLY A 1 106 ? -18.773 21.798 19.220 1.00 54.56 106 GLY A O 1
ATOM 801 N N . THR A 1 107 ? -18.692 22.410 17.068 1.00 53.72 107 THR A N 1
ATOM 802 C CA . THR A 1 107 ? -20.109 22.807 16.970 1.00 53.72 107 THR A CA 1
ATOM 803 C C . THR A 1 107 ? -20.763 21.918 15.914 1.00 53.72 107 THR A C 1
ATOM 805 O O . THR A 1 107 ? -20.325 21.989 14.767 1.00 53.72 107 THR A O 1
ATOM 808 N N . PRO A 1 108 ? -21.766 21.077 16.236 1.00 52.09 108 PRO A N 1
ATOM 809 C CA . PRO A 1 108 ? -22.544 20.962 17.483 1.00 52.09 108 PRO A CA 1
ATOM 810 C C . PRO A 1 108 ? -21.828 20.213 18.632 1.00 52.09 108 PRO A C 1
ATOM 812 O O . PRO A 1 108 ? -20.851 19.515 18.368 1.00 52.09 108 PRO A O 1
ATOM 815 N N . PRO A 1 109 ? -22.279 20.368 19.897 1.00 56.12 109 PRO A N 1
ATOM 816 C CA . PRO A 1 109 ? -21.678 19.728 21.075 1.00 56.12 109 PRO A CA 1
ATOM 817 C C . PRO A 1 109 ? -21.918 18.199 21.147 1.00 56.12 109 PRO A C 1
ATOM 819 O O . PRO A 1 109 ? -22.788 17.691 20.441 1.00 56.12 109 PRO A O 1
ATOM 822 N N . PRO A 1 110 ? -21.162 17.467 22.000 1.00 57.97 110 PRO A N 1
ATOM 823 C CA . PRO A 1 110 ? -21.214 16.002 22.124 1.00 57.97 110 PRO A CA 1
ATOM 824 C C . PRO A 1 110 ? -22.623 15.460 22.440 1.00 57.97 110 PRO A C 1
ATOM 826 O O . PRO A 1 110 ? -23.412 16.173 23.066 1.00 57.97 110 PRO A O 1
ATOM 829 N N . PRO A 1 111 ? -22.930 14.187 22.113 1.00 53.41 111 PRO A N 1
ATOM 830 C CA . PRO A 1 111 ? -21.994 13.104 21.789 1.00 53.41 111 PRO A CA 1
ATOM 831 C C . PRO A 1 111 ? -21.627 13.020 20.301 1.00 53.41 111 PRO A C 1
ATOM 833 O O . PRO A 1 111 ? -22.496 12.976 19.436 1.00 53.41 111 PRO A O 1
ATOM 836 N N . TYR A 1 112 ? -20.327 12.918 20.009 1.00 56.97 112 TYR A N 1
ATOM 837 C CA . TYR A 1 112 ? -19.850 12.505 18.689 1.00 56.97 112 TYR A CA 1
ATOM 838 C C . TYR A 1 112 ? -19.784 10.984 18.680 1.00 56.97 112 TYR A C 1
ATOM 840 O O . TYR A 1 112 ? -18.939 10.397 19.349 1.00 56.97 112 TYR A O 1
ATOM 848 N N . THR A 1 113 ? -20.705 10.355 17.961 1.00 55.06 113 THR A N 1
ATOM 849 C CA . THR A 1 113 ? -20.771 8.888 17.860 1.00 55.06 113 THR A CA 1
ATOM 850 C C . THR A 1 113 ? -19.696 8.329 16.935 1.00 55.06 113 THR A C 1
ATOM 852 O O . THR A 1 113 ? -19.370 7.161 17.009 1.00 55.06 113 THR A O 1
ATOM 855 N N . THR A 1 114 ? -19.092 9.162 16.084 1.00 60.09 114 THR A N 1
ATOM 856 C CA . THR A 1 114 ? -18.048 8.743 15.145 1.00 60.09 114 THR A CA 1
ATOM 857 C C . THR A 1 114 ? -16.938 9.786 15.046 1.00 60.09 114 THR A C 1
ATOM 859 O O . THR A 1 114 ? -17.144 10.986 15.261 1.00 60.09 114 THR A O 1
ATOM 862 N N . ARG A 1 115 ? -15.731 9.336 14.683 1.00 59.16 115 ARG A N 1
ATOM 863 C CA . ARG A 1 115 ? -14.570 10.213 14.429 1.00 59.16 115 ARG A CA 1
ATOM 864 C C . ARG A 1 115 ? -14.843 11.252 13.349 1.00 59.16 115 ARG A C 1
ATOM 866 O O . ARG A 1 115 ? -14.302 12.355 13.424 1.00 59.16 115 ARG A O 1
ATOM 873 N N . ASP A 1 116 ? -15.661 10.888 12.369 1.00 60.62 116 ASP A N 1
ATOM 874 C CA . ASP A 1 116 ? -16.002 11.745 11.240 1.00 60.62 116 ASP A CA 1
ATOM 875 C C . ASP A 1 116 ? -16.902 12.903 11.684 1.00 60.62 116 ASP A C 1
ATOM 877 O O . ASP A 1 116 ? -16.595 14.049 11.366 1.00 60.62 116 ASP A O 1
ATOM 881 N N . GLN A 1 117 ? -17.877 12.658 12.571 1.00 60.09 117 GLN A N 1
ATOM 882 C CA . GLN A 1 117 ? -18.672 13.731 13.190 1.00 60.09 117 GLN A CA 1
ATOM 883 C C . GLN A 1 117 ? -17.824 14.678 14.053 1.00 60.09 117 GLN A C 1
ATOM 885 O O . GLN A 1 117 ? -18.038 15.889 14.035 1.00 60.09 117 GLN A O 1
ATOM 890 N N . ALA A 1 118 ? -16.839 14.158 14.795 1.00 57.09 118 ALA A N 1
ATOM 891 C CA . ALA A 1 118 ? -15.953 14.993 15.610 1.00 57.09 118 ALA A CA 1
ATOM 892 C C . ALA A 1 118 ? -15.040 15.890 14.749 1.00 57.09 118 ALA A C 1
ATOM 894 O O . ALA A 1 118 ? -14.817 17.056 15.082 1.00 57.09 118 ALA A O 1
ATOM 895 N N . LYS A 1 119 ? -14.541 15.371 13.617 1.00 61.50 119 LYS A N 1
ATOM 896 C CA . LYS A 1 119 ? -13.748 16.149 12.653 1.00 61.50 119 LYS A CA 1
ATOM 897 C C . LYS A 1 119 ? -14.585 17.204 11.935 1.00 61.50 119 LYS A C 1
ATOM 899 O O . LYS A 1 119 ? -14.128 18.338 11.813 1.00 61.50 119 LYS A O 1
ATOM 904 N N . GLU A 1 120 ? -15.793 16.855 11.495 1.00 61.88 120 GLU A N 1
ATOM 905 C CA . GLU A 1 120 ? -16.710 17.790 10.831 1.00 61.88 120 GLU A CA 1
ATOM 906 C C . GLU A 1 120 ? -17.174 18.912 11.763 1.00 61.88 120 GLU A C 1
ATOM 908 O O . GLU A 1 120 ? -17.261 20.065 11.344 1.00 61.88 120 GLU A O 1
ATOM 913 N N . ALA A 1 121 ? -17.374 18.617 13.050 1.00 59.06 121 ALA A N 1
ATOM 914 C CA . ALA A 1 121 ? -17.707 19.625 14.053 1.00 59.06 121 ALA A CA 1
ATOM 915 C C . ALA A 1 121 ? -16.538 20.586 14.369 1.00 59.06 121 ALA A C 1
ATOM 917 O O . ALA A 1 121 ? -16.714 21.542 15.129 1.00 59.06 121 ALA A O 1
ATOM 918 N N . GLY A 1 122 ? -15.335 20.349 13.831 1.00 59.12 122 GLY A N 1
ATOM 919 C CA . GLY A 1 122 ? -14.131 21.120 14.153 1.00 59.12 122 GLY A CA 1
ATOM 920 C C . GLY A 1 122 ? -13.599 20.846 15.563 1.00 59.12 122 GLY A C 1
ATOM 921 O O . GLY A 1 122 ? -12.873 21.673 16.124 1.00 59.12 122 GLY A O 1
ATOM 922 N N . ALA A 1 123 ? -13.971 19.706 16.153 1.00 59.91 123 ALA A N 1
ATOM 923 C CA . ALA A 1 123 ? -13.472 19.291 17.452 1.00 59.91 123 ALA A CA 1
ATOM 924 C C . ALA A 1 123 ? -12.020 18.811 17.315 1.00 59.91 123 ALA A C 1
ATOM 926 O O . ALA A 1 123 ? -11.690 17.982 16.465 1.00 59.91 123 ALA A O 1
ATOM 927 N N . VAL A 1 124 ? -11.131 19.309 18.174 1.00 58.84 124 VAL A N 1
ATOM 928 C CA . VAL A 1 124 ? -9.765 18.776 18.260 1.00 58.84 124 VAL A CA 1
ATOM 929 C C . VAL A 1 124 ? -9.826 17.579 19.193 1.00 58.84 124 VAL A C 1
ATOM 931 O O . VAL A 1 124 ? -9.979 17.744 20.403 1.00 58.84 124 VAL A O 1
ATOM 934 N N . THR A 1 125 ? -9.743 16.375 18.635 1.00 65.44 125 THR A N 1
ATOM 935 C CA . THR A 1 125 ? -9.821 15.128 19.399 1.00 65.44 125 THR A CA 1
ATOM 936 C C . THR A 1 125 ? -8.528 14.330 19.277 1.00 65.44 125 THR A C 1
ATOM 938 O O . THR A 1 125 ? -7.975 14.177 18.183 1.00 65.44 125 THR A O 1
ATOM 941 N N . VAL A 1 126 ? -8.031 13.799 20.398 1.00 64.62 126 VAL A N 1
ATOM 942 C CA . VAL A 1 126 ? -6.959 12.802 20.371 1.00 64.62 126 VAL A CA 1
ATOM 943 C C . VAL A 1 126 ? -7.580 11.422 20.362 1.00 64.62 126 VAL A C 1
ATOM 945 O O . VAL A 1 126 ? -8.277 11.004 21.284 1.00 64.62 126 VAL A O 1
ATOM 948 N N . ASN A 1 127 ? -7.315 10.717 19.275 1.00 69.62 127 ASN A N 1
ATOM 949 C CA . ASN A 1 127 ? -8.012 9.495 18.919 1.00 69.62 127 ASN A CA 1
ATOM 950 C C . ASN A 1 127 ? -7.140 8.293 19.286 1.00 69.62 127 ASN A C 1
ATOM 952 O O . ASN A 1 127 ? -6.673 7.570 18.405 1.00 69.62 127 ASN A O 1
ATOM 956 N N . TRP A 1 128 ? -6.871 8.126 20.585 1.00 70.19 128 TRP A N 1
ATOM 957 C CA . TRP A 1 128 ? -6.073 7.005 21.104 1.00 70.19 128 TRP A CA 1
ATOM 958 C C . TRP A 1 128 ? -6.703 5.651 20.789 1.00 70.19 128 TRP A C 1
ATOM 960 O O . TRP A 1 128 ? -5.982 4.686 20.539 1.00 70.19 128 TRP A O 1
ATOM 970 N N . GLY A 1 129 ? -8.031 5.610 20.702 1.00 68.69 129 GLY A N 1
ATOM 971 C CA . GLY A 1 129 ? -8.784 4.453 20.253 1.00 68.69 129 GLY A CA 1
ATOM 972 C C . GLY A 1 129 ? -8.333 3.895 18.905 1.00 68.69 129 GLY A C 1
ATOM 973 O O . GLY A 1 129 ? -8.038 2.710 18.774 1.00 68.69 129 GLY A O 1
ATOM 974 N N . ASN A 1 130 ? -8.150 4.778 17.919 1.00 74.06 130 ASN A N 1
ATOM 975 C CA . ASN A 1 130 ? -7.651 4.399 16.600 1.00 74.06 130 ASN A CA 1
ATOM 976 C C . ASN A 1 130 ? -6.230 3.825 16.657 1.00 74.06 130 ASN A C 1
ATOM 978 O O . ASN A 1 130 ? -5.912 2.915 15.908 1.00 74.06 130 ASN A O 1
ATOM 982 N N . PHE A 1 131 ? -5.360 4.334 17.531 1.00 77.50 131 PHE A N 1
ATOM 983 C CA . PHE A 1 131 ? -3.996 3.813 17.633 1.00 77.50 131 PHE A CA 1
ATOM 984 C C . PHE A 1 131 ? -3.977 2.363 18.134 1.00 77.50 131 PHE A C 1
ATOM 986 O O . PHE A 1 131 ? -3.324 1.513 17.531 1.00 77.50 131 PHE A O 1
ATOM 993 N N . ILE A 1 132 ? -4.749 2.064 19.182 1.00 76.25 132 ILE A N 1
ATOM 994 C CA . ILE A 1 132 ? -4.895 0.692 19.684 1.00 76.25 132 ILE A CA 1
ATOM 995 C C . ILE A 1 132 ? -5.574 -0.195 18.639 1.00 76.25 132 ILE A C 1
ATOM 997 O O . ILE A 1 132 ? -5.115 -1.313 18.415 1.00 76.25 132 ILE A O 1
ATOM 1001 N N . GLN A 1 133 ? -6.583 0.316 17.929 1.00 76.19 133 GLN A N 1
ATOM 1002 C CA . GLN A 1 133 ? -7.210 -0.416 16.829 1.00 76.19 133 GLN A CA 1
ATOM 1003 C C . GLN A 1 133 ? -6.197 -0.789 15.736 1.00 76.19 133 GLN A C 1
ATOM 1005 O O . GLN A 1 133 ? -6.198 -1.926 15.273 1.00 76.19 133 GLN A O 1
ATOM 1010 N N . GLN A 1 134 ? -5.295 0.122 15.351 1.00 80.94 134 GLN A N 1
ATOM 1011 C CA . GLN A 1 134 ? -4.252 -0.180 14.364 1.00 80.94 134 GLN A CA 1
ATOM 1012 C C . GLN A 1 134 ? -3.264 -1.243 14.868 1.00 80.94 134 GLN A C 1
ATOM 1014 O O . GLN A 1 134 ? -2.853 -2.103 14.092 1.00 80.94 134 GLN A O 1
ATOM 1019 N N . ILE A 1 135 ? -2.918 -1.238 16.162 1.00 84.44 135 ILE A N 1
ATOM 1020 C CA . ILE A 1 135 ? -2.086 -2.292 16.767 1.00 84.44 135 ILE A CA 1
ATOM 1021 C C . ILE A 1 135 ? -2.808 -3.644 16.722 1.00 84.44 135 ILE A C 1
ATOM 1023 O O . ILE A 1 135 ? -2.206 -4.644 16.336 1.00 84.44 135 ILE A O 1
ATOM 1027 N N . VAL A 1 136 ? -4.095 -3.681 17.076 1.00 80.12 136 VAL A N 1
ATOM 1028 C CA . VAL A 1 136 ? -4.907 -4.905 17.016 1.00 80.12 136 VAL A CA 1
ATOM 1029 C C . VAL A 1 136 ? -5.027 -5.404 15.577 1.00 80.12 136 VAL A C 1
ATOM 1031 O O . VAL A 1 136 ? -4.808 -6.587 15.338 1.00 80.12 136 VAL A O 1
ATOM 1034 N N . ASN A 1 137 ? -5.290 -4.523 14.607 1.00 81.19 137 ASN A N 1
ATOM 1035 C CA . ASN A 1 137 ? -5.347 -4.895 13.192 1.00 81.19 137 ASN A CA 1
ATOM 1036 C C . ASN A 1 137 ? -4.007 -5.471 12.710 1.00 81.19 137 ASN A C 1
ATOM 1038 O O . ASN A 1 137 ? -3.978 -6.525 12.086 1.00 81.19 137 ASN A O 1
ATOM 1042 N N . PHE A 1 138 ? -2.883 -4.840 13.064 1.00 84.69 138 PHE A N 1
ATOM 1043 C CA . PHE A 1 138 ? -1.556 -5.364 12.742 1.00 84.69 138 PHE A CA 1
ATOM 1044 C C . PHE A 1 138 ? -1.318 -6.755 13.348 1.00 84.69 138 PHE A C 1
ATOM 1046 O O . PHE A 1 138 ? -0.855 -7.658 12.650 1.00 84.69 138 PHE A O 1
ATOM 1053 N N . LEU A 1 139 ? -1.678 -6.957 14.620 1.00 86.06 139 LEU A N 1
ATOM 1054 C CA . LEU A 1 139 ? -1.572 -8.259 15.283 1.00 86.06 139 LEU A CA 1
ATOM 1055 C C . LEU A 1 139 ? -2.453 -9.312 14.599 1.00 86.06 139 LEU A C 1
ATOM 1057 O O . LEU A 1 139 ? -1.976 -10.416 14.343 1.00 86.06 139 LEU A O 1
ATOM 1061 N N . LEU A 1 140 ? -3.693 -8.972 14.240 1.00 83.75 140 LEU A N 1
ATOM 1062 C CA . LEU A 1 140 ? -4.606 -9.873 13.533 1.00 83.75 140 LEU A CA 1
ATOM 1063 C C . LEU A 1 140 ? -4.102 -10.223 12.129 1.00 83.75 140 LEU A C 1
ATOM 1065 O O . LEU A 1 140 ? -4.070 -11.399 11.781 1.00 83.75 140 LEU A O 1
ATOM 1069 N N . ILE A 1 141 ? -3.646 -9.241 11.347 1.00 83.75 141 ILE A N 1
ATOM 1070 C CA . ILE A 1 141 ? -3.029 -9.469 10.031 1.00 83.75 141 ILE A CA 1
ATOM 1071 C C . ILE A 1 141 ? -1.813 -10.384 10.183 1.00 83.75 141 ILE A C 1
ATOM 1073 O O . ILE A 1 141 ? -1.695 -11.365 9.454 1.00 83.75 141 ILE A O 1
ATOM 1077 N N . SER A 1 142 ? -0.941 -10.125 11.163 1.00 86.12 142 SER A N 1
ATOM 1078 C CA . SER A 1 142 ? 0.234 -10.968 11.417 1.00 86.12 142 SER A CA 1
ATOM 1079 C C . SER A 1 142 ? -0.144 -12.405 11.804 1.00 86.12 142 SER A C 1
ATOM 1081 O O . SER A 1 142 ? 0.498 -13.351 11.349 1.00 86.12 142 SER A O 1
ATOM 1083 N N . LEU A 1 143 ? -1.225 -12.579 12.575 1.00 85.50 143 LEU A N 1
ATOM 1084 C CA . LEU A 1 143 ? -1.749 -13.887 12.961 1.00 85.50 143 LEU A CA 1
ATOM 1085 C C . LEU A 1 143 ? -2.320 -14.634 11.751 1.00 85.50 143 LEU A C 1
ATOM 1087 O O . LEU A 1 143 ? -2.035 -15.815 11.572 1.00 85.50 143 LEU A O 1
ATOM 1091 N N . VAL A 1 144 ? -3.079 -13.955 10.889 1.00 81.81 144 VAL A N 1
ATOM 1092 C CA . VAL A 1 144 ? -3.606 -14.553 9.655 1.00 81.81 144 VAL A CA 1
ATOM 1093 C 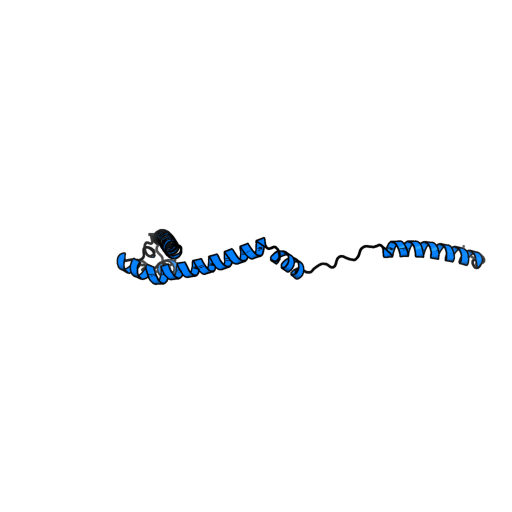C . VAL A 1 144 ? -2.473 -14.950 8.714 1.00 81.81 144 VAL A C 1
ATOM 1095 O O . VAL A 1 144 ? -2.487 -16.067 8.204 1.00 81.81 144 VAL A O 1
ATOM 1098 N N . LEU A 1 145 ? -1.454 -14.104 8.536 1.00 84.94 145 LEU A N 1
ATOM 1099 C CA . LEU A 1 145 ? -0.273 -14.462 7.743 1.00 84.94 145 LEU A CA 1
ATOM 1100 C C . LEU A 1 145 ? 0.428 -15.709 8.282 1.00 84.94 145 LEU A C 1
ATOM 1102 O O . LEU A 1 145 ? 0.835 -16.565 7.500 1.00 84.94 145 LEU A O 1
ATOM 1106 N N . PHE A 1 146 ? 0.532 -15.837 9.606 1.00 85.31 146 PHE A N 1
ATOM 1107 C CA . PHE A 1 146 ? 1.095 -17.028 10.230 1.00 85.31 146 PHE A CA 1
ATOM 1108 C C . PHE A 1 146 ? 0.289 -18.291 9.892 1.00 85.31 146 PHE A C 1
ATOM 1110 O O . PHE A 1 146 ? 0.892 -19.297 9.534 1.00 85.31 146 PHE A O 1
ATOM 1117 N N . PHE A 1 147 ? -1.046 -18.234 9.949 1.00 84.44 147 PHE A N 1
ATOM 1118 C CA . PHE A 1 147 ? -1.908 -19.361 9.568 1.00 84.44 147 PHE A CA 1
ATOM 1119 C C . PHE A 1 147 ? -1.885 -19.674 8.067 1.00 84.44 147 PHE A C 1
ATOM 1121 O O . PHE A 1 147 ? -2.023 -20.828 7.690 1.00 84.44 147 PHE A O 1
ATOM 1128 N N . VAL A 1 148 ? -1.731 -18.676 7.194 1.00 81.50 148 VAL A N 1
ATOM 1129 C CA . VAL A 1 148 ? -1.702 -18.895 5.735 1.00 81.50 148 VAL A CA 1
ATOM 1130 C C . VAL A 1 148 ? -0.397 -19.555 5.285 1.00 81.50 148 VAL A C 1
ATOM 1132 O O . VAL A 1 148 ? -0.393 -20.336 4.337 1.00 81.50 148 VAL A O 1
ATOM 1135 N N . ILE A 1 149 ? 0.720 -19.232 5.940 1.00 84.12 149 ILE A N 1
ATOM 1136 C CA . ILE A 1 149 ? 2.048 -19.747 5.575 1.00 84.12 149 ILE A CA 1
ATOM 1137 C C . ILE A 1 149 ? 2.316 -21.134 6.187 1.00 84.12 149 ILE A C 1
ATOM 1139 O O . ILE A 1 149 ? 3.183 -21.856 5.69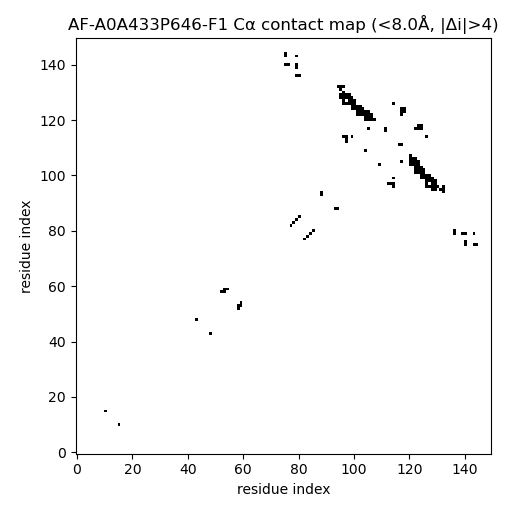1 1.00 84.12 149 ILE A O 1
ATOM 1143 N N . LYS A 1 150 ? 1.616 -21.501 7.265 1.00 78.31 150 LYS A N 1
ATOM 1144 C CA . LYS A 1 150 ? 1.910 -22.682 8.082 1.00 78.31 150 LYS A CA 1
ATOM 1145 C C . LYS A 1 150 ? 0.825 -23.746 7.993 1.00 78.31 150 LYS A C 1
ATOM 1147 O O . LYS A 1 150 ? 1.209 -24.898 7.696 1.00 78.31 150 LYS A O 1
#